Protein AF-U7QA11-F1 (afdb_monomer_lite)

Organism: NCBI:txid1348334

Radius of gyration: 17.3 Å; chains: 1; bounding box: 44×21×44 Å

Foldseek 3Di:
DDDDDDDDPDDDPVVVVVVCCQVVVLVVCCVVPVPPCVVVPVDSHPDDPDDDDDDPDPDPVVVVVVPD

Sequence (68 aa):
MFIFFFNTIGDIALSNLVNNLKSVTSRKLRQEFSDHLNSFYWKDVLWNGSYFVASCGGITISTRRQYI

InterPro domains:
  IPR002686 Transposase IS200-like [PF01797] (6-68)
  IPR036515 Transposase IS200-like superfamily [G3DSA:3.30.70.1290] (2-68)
  IPR036515 Transposase IS200-like superfamily [SSF143422] (5-68)

pLDDT: mean 75.57, std 11.76, range [49.62, 89.25]

Secondary structure (DSSP, 8-state):
--------SS---HHHHHHHHHHHHHHHHHHHSHHHHHHH--SS--S-S------------TTGGG--

Structure (mmCIF, N/CA/C/O backbone):
data_AF-U7QA11-F1
#
_entry.id   AF-U7QA11-F1
#
loop_
_atom_site.group_PDB
_atom_site.id
_atom_site.type_symbol
_atom_site.label_atom_id
_atom_site.label_alt_id
_atom_site.label_comp_id
_atom_site.label_asym_id
_atom_site.label_entity_id
_atom_site.label_seq_id
_atom_site.pdbx_PDB_ins_code
_atom_site.Cartn_x
_atom_site.Cartn_y
_atom_site.Cartn_z
_atom_site.occupancy
_atom_site.B_iso_or_equiv
_atom_site.auth_seq_id
_atom_site.auth_comp_id
_atom_site.auth_asym_id
_atom_site.auth_atom_id
_atom_site.pdbx_PDB_model_num
ATOM 1 N N . MET A 1 1 ? -9.474 7.556 -2.495 1.00 55.47 1 MET A N 1
ATOM 2 C CA . MET A 1 1 ? -8.457 7.058 -3.447 1.00 55.47 1 MET A CA 1
ATOM 3 C C . MET A 1 1 ? -7.173 7.822 -3.169 1.00 55.47 1 MET A C 1
ATOM 5 O O . MET A 1 1 ? -7.170 9.026 -3.364 1.00 55.47 1 MET A O 1
ATOM 9 N N . PHE A 1 2 ? -6.154 7.175 -2.597 1.00 70.94 2 PHE A N 1
ATOM 10 C CA . PHE A 1 2 ? -4.890 7.836 -2.245 1.00 70.94 2 PHE A CA 1
ATOM 11 C C . PHE A 1 2 ? -3.931 7.776 -3.434 1.00 70.94 2 PHE A C 1
ATOM 13 O O . PHE A 1 2 ? -3.781 6.717 -4.043 1.00 70.94 2 PHE A O 1
ATOM 20 N N . ILE A 1 3 ? -3.311 8.907 -3.763 1.00 74.44 3 ILE A N 1
ATOM 21 C CA . ILE A 1 3 ? -2.364 9.039 -4.873 1.00 74.44 3 ILE A CA 1
ATOM 22 C C . ILE A 1 3 ? -0.977 9.241 -4.266 1.00 74.44 3 ILE A C 1
ATOM 24 O O . ILE A 1 3 ? -0.786 10.145 -3.456 1.00 74.44 3 ILE A O 1
ATOM 28 N N . PHE A 1 4 ? -0.021 8.399 -4.653 1.00 76.19 4 PHE A N 1
ATOM 29 C CA . PHE A 1 4 ? 1.373 8.500 -4.231 1.00 76.19 4 PHE A CA 1
ATOM 30 C C . PHE A 1 4 ? 2.256 8.731 -5.454 1.00 76.19 4 PHE A C 1
ATOM 32 O O . PHE A 1 4 ? 2.136 8.013 -6.446 1.00 76.19 4 PHE A O 1
ATOM 39 N N . PHE A 1 5 ? 3.152 9.713 -5.369 1.00 77.81 5 PHE A N 1
ATOM 40 C CA . PHE A 1 5 ? 4.169 9.972 -6.383 1.00 77.81 5 PHE A CA 1
ATOM 41 C C . PHE A 1 5 ? 5.518 9.474 -5.871 1.00 77.81 5 PHE A C 1
ATOM 43 O O . PHE A 1 5 ? 5.954 9.858 -4.786 1.00 77.81 5 PHE A O 1
ATOM 50 N N . PHE A 1 6 ? 6.176 8.623 -6.655 1.00 75.25 6 PHE A N 1
ATOM 51 C CA . PHE A 1 6 ? 7.505 8.099 -6.354 1.00 75.25 6 PHE A CA 1
ATOM 52 C C . PHE A 1 6 ? 8.482 8.526 -7.447 1.00 75.25 6 PHE A C 1
ATOM 54 O O . PHE A 1 6 ? 8.151 8.480 -8.630 1.00 75.25 6 PHE A O 1
ATOM 61 N N . ASN A 1 7 ? 9.694 8.912 -7.050 1.00 78.12 7 ASN A N 1
ATOM 62 C CA . ASN A 1 7 ? 10.823 9.063 -7.960 1.00 78.12 7 ASN A CA 1
ATOM 63 C C . ASN A 1 7 ? 11.736 7.843 -7.790 1.00 78.12 7 ASN A C 1
ATOM 65 O O . ASN A 1 7 ? 12.197 7.570 -6.683 1.00 78.12 7 ASN A O 1
ATOM 69 N N . THR A 1 8 ? 11.951 7.082 -8.861 1.00 68.69 8 THR A N 1
ATOM 70 C CA . THR A 1 8 ? 12.747 5.848 -8.833 1.00 68.69 8 THR A CA 1
ATOM 71 C C . THR A 1 8 ? 13.909 5.974 -9.810 1.00 68.69 8 THR A C 1
ATOM 73 O O . THR A 1 8 ? 13.696 6.279 -10.980 1.00 68.69 8 THR A O 1
ATOM 76 N N . ILE A 1 9 ? 15.133 5.731 -9.340 1.00 69.12 9 ILE A N 1
ATOM 77 C CA . ILE A 1 9 ? 16.363 5.856 -10.148 1.00 69.12 9 ILE A CA 1
ATOM 78 C C . ILE A 1 9 ? 16.715 4.526 -10.859 1.00 69.12 9 ILE A C 1
ATOM 80 O O . ILE A 1 9 ? 17.606 4.488 -11.700 1.00 69.12 9 ILE A O 1
ATOM 84 N N . GLY A 1 10 ? 15.989 3.433 -10.586 1.00 68.50 10 GLY A N 1
ATOM 85 C CA . GLY A 1 10 ? 16.226 2.119 -11.195 1.00 68.50 10 GLY A CA 1
ATOM 86 C C . GLY A 1 10 ? 14.989 1.220 -11.213 1.00 68.50 10 GLY A C 1
ATOM 87 O O . GLY A 1 10 ? 13.909 1.637 -10.787 1.00 68.50 10 GLY A O 1
ATOM 88 N N . ASP A 1 11 ? 15.163 -0.011 -11.701 1.00 66.19 11 ASP A 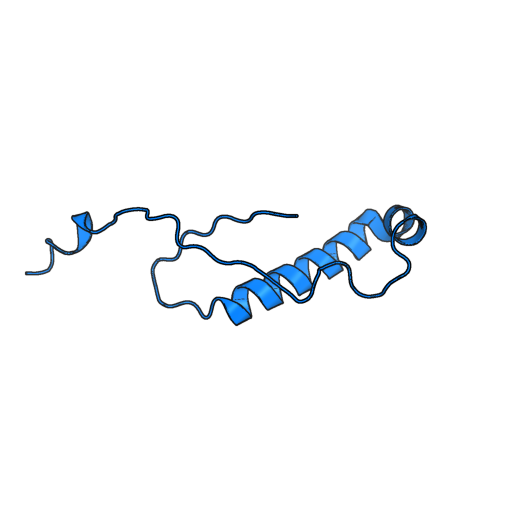N 1
ATOM 89 C CA . ASP A 1 11 ? 14.104 -1.023 -11.759 1.00 66.19 11 ASP A CA 1
ATOM 90 C C . ASP A 1 11 ? 13.711 -1.474 -10.352 1.00 66.19 11 ASP A C 1
ATOM 92 O O . ASP A 1 11 ? 14.374 -2.283 -9.702 1.00 66.19 11 ASP A O 1
ATOM 96 N N . ILE A 1 12 ? 12.602 -0.924 -9.868 1.00 78.00 12 ILE A N 1
ATOM 97 C CA . ILE A 1 12 ? 11.974 -1.334 -8.619 1.00 78.00 12 ILE A CA 1
ATOM 98 C C . ILE A 1 12 ? 10.774 -2.205 -8.965 1.00 78.00 12 ILE A C 1
ATOM 100 O O . ILE A 1 12 ? 9.940 -1.847 -9.797 1.00 78.00 12 ILE A O 1
ATOM 104 N N . ALA A 1 13 ? 10.63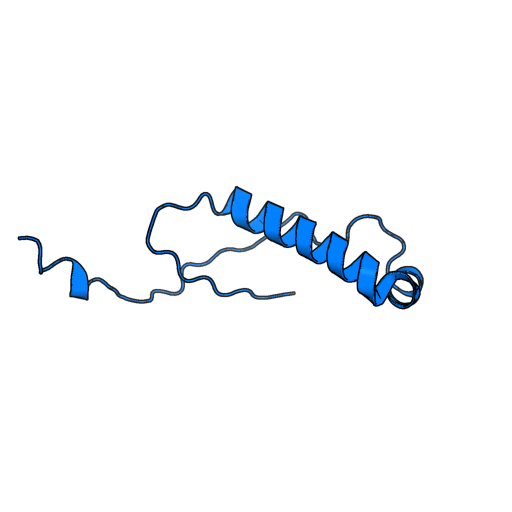5 -3.329 -8.263 1.00 85.31 13 ALA A N 1
ATOM 105 C CA . ALA A 1 13 ? 9.417 -4.125 -8.305 1.00 85.31 13 ALA A CA 1
ATOM 106 C C . ALA A 1 13 ? 8.245 -3.316 -7.713 1.00 85.31 13 ALA A C 1
ATOM 108 O O . ALA A 1 13 ? 8.018 -3.306 -6.500 1.00 85.31 13 ALA A O 1
ATOM 109 N N . LEU A 1 14 ? 7.498 -2.623 -8.579 1.00 82.12 14 LEU A N 1
ATOM 110 C CA . LEU A 1 14 ? 6.365 -1.763 -8.211 1.00 82.12 14 LEU A CA 1
ATOM 111 C C . LEU A 1 14 ? 5.300 -2.511 -7.402 1.00 82.12 14 LEU A C 1
ATOM 113 O O . LEU A 1 14 ? 4.729 -1.950 -6.471 1.00 82.12 14 LEU A O 1
ATOM 117 N N . SER A 1 15 ? 5.072 -3.789 -7.707 1.00 83.94 15 SER A N 1
ATOM 118 C CA . SER A 1 15 ? 4.178 -4.663 -6.940 1.00 83.94 15 SER A CA 1
ATOM 119 C C . SER A 1 15 ? 4.598 -4.758 -5.471 1.00 83.94 15 SER A C 1
ATOM 121 O O . SER A 1 15 ? 3.778 -4.558 -4.576 1.00 83.94 15 SER A O 1
ATOM 123 N N . ASN A 1 16 ? 5.887 -4.987 -5.210 1.00 85.62 16 ASN A N 1
ATOM 124 C CA . ASN A 1 16 ? 6.431 -5.080 -3.857 1.00 85.62 16 ASN A CA 1
ATOM 125 C C . ASN A 1 16 ? 6.369 -3.735 -3.132 1.00 85.62 16 ASN A C 1
ATOM 127 O O . ASN A 1 16 ? 6.043 -3.702 -1.944 1.00 85.62 16 ASN A O 1
ATOM 131 N N . LEU A 1 17 ? 6.645 -2.629 -3.829 1.00 85.81 17 LEU A N 1
ATOM 132 C CA . LEU A 1 17 ? 6.540 -1.288 -3.253 1.00 85.81 17 LEU A CA 1
ATOM 133 C C . LEU A 1 17 ? 5.100 -0.987 -2.827 1.00 85.81 17 LEU A C 1
ATOM 135 O O . LEU A 1 17 ? 4.865 -0.608 -1.681 1.00 85.81 17 LEU A O 1
ATOM 139 N N . VAL A 1 18 ? 4.131 -1.207 -3.718 1.00 86.50 18 VAL A N 1
ATOM 140 C CA . VAL A 1 18 ? 2.713 -0.953 -3.436 1.00 86.50 18 VAL A CA 1
ATOM 141 C C . VAL A 1 18 ? 2.201 -1.864 -2.319 1.00 86.50 18 VAL A C 1
ATOM 143 O O . VAL A 1 18 ? 1.505 -1.388 -1.422 1.00 86.50 18 VAL A O 1
ATOM 146 N N . ASN A 1 19 ? 2.572 -3.147 -2.319 1.00 87.38 19 ASN A N 1
ATOM 147 C CA . ASN A 1 19 ? 2.176 -4.090 -1.268 1.00 87.38 19 ASN A CA 1
ATOM 148 C C . ASN A 1 19 ? 2.734 -3.697 0.104 1.00 87.38 19 ASN A C 1
ATOM 150 O O . ASN A 1 19 ? 1.999 -3.719 1.097 1.00 87.38 19 ASN A O 1
ATOM 154 N N . ASN A 1 20 ? 4.004 -3.286 0.163 1.00 88.56 20 ASN A N 1
ATOM 155 C CA . ASN A 1 20 ? 4.606 -2.782 1.395 1.00 88.56 20 ASN A CA 1
ATOM 156 C C . ASN A 1 20 ? 3.933 -1.492 1.850 1.00 88.56 20 ASN A C 1
ATOM 158 O O . ASN A 1 20 ? 3.569 -1.374 3.017 1.00 88.56 20 ASN A O 1
ATOM 162 N N . LEU A 1 21 ? 3.703 -0.549 0.934 1.00 88.62 21 LEU A N 1
ATOM 163 C CA . LEU A 1 21 ? 3.064 0.719 1.256 1.00 88.62 21 LEU A CA 1
ATOM 164 C C . LEU A 1 21 ? 1.666 0.495 1.834 1.00 88.62 21 LEU A C 1
ATOM 166 O O . LEU A 1 21 ? 1.365 1.008 2.909 1.00 88.62 21 LEU A O 1
ATOM 170 N N . LYS A 1 22 ? 0.835 -0.323 1.177 1.00 87.50 22 LYS A N 1
ATOM 171 C CA . LYS A 1 22 ? -0.507 -0.677 1.662 1.00 87.50 22 LYS A CA 1
ATOM 172 C C . LYS A 1 22 ? -0.441 -1.341 3.039 1.00 87.50 22 LYS A C 1
ATOM 174 O O . LYS A 1 22 ? -1.192 -0.962 3.932 1.00 87.50 22 LYS A O 1
ATOM 179 N N . SER A 1 23 ? 0.481 -2.280 3.243 1.00 87.94 23 SER A N 1
ATOM 180 C CA . SER A 1 23 ? 0.624 -2.998 4.519 1.00 87.94 23 SER A CA 1
ATOM 181 C C . SER A 1 23 ? 1.080 -2.085 5.659 1.00 87.94 23 SER A C 1
ATOM 183 O O . SER A 1 23 ? 0.459 -2.058 6.723 1.00 87.94 23 SER A O 1
ATOM 185 N N . VAL A 1 24 ? 2.129 -1.289 5.435 1.00 89.25 24 VAL A N 1
ATOM 186 C CA . VAL A 1 24 ? 2.701 -0.390 6.447 1.00 89.25 24 VAL A CA 1
ATOM 187 C C . VAL A 1 24 ? 1.731 0.734 6.788 1.00 89.25 24 VAL A C 1
ATOM 189 O O . VAL A 1 24 ? 1.508 1.000 7.966 1.00 89.25 24 VAL A O 1
ATOM 192 N N . THR A 1 25 ? 1.118 1.367 5.786 1.00 88.06 25 THR A N 1
ATOM 193 C CA . THR A 1 25 ? 0.133 2.435 6.027 1.00 88.06 25 THR A CA 1
ATOM 194 C C . THR A 1 25 ? -1.104 1.897 6.736 1.00 88.06 25 THR A C 1
ATOM 196 O O . THR A 1 25 ? -1.570 2.520 7.681 1.00 88.06 25 THR A O 1
ATOM 199 N N . SER A 1 26 ? -1.588 0.709 6.359 1.00 86.62 26 SER A N 1
ATOM 200 C CA . SER A 1 26 ? -2.702 0.034 7.033 1.00 86.62 26 SER A CA 1
ATOM 201 C C . SER A 1 26 ? -2.401 -0.216 8.514 1.00 86.62 26 SER A C 1
ATOM 203 O O . SER A 1 26 ? -3.222 0.081 9.382 1.00 86.62 26 SER A O 1
ATOM 205 N N . ARG A 1 27 ? -1.198 -0.719 8.818 1.00 87.00 27 ARG A N 1
ATOM 206 C CA . ARG A 1 27 ? -0.768 -0.972 10.197 1.00 87.00 27 ARG A CA 1
ATOM 207 C C . ARG A 1 27 ? -0.620 0.320 10.998 1.00 87.00 27 ARG A C 1
ATOM 209 O O . ARG A 1 27 ? -1.142 0.388 12.103 1.00 87.00 27 ARG A O 1
ATOM 216 N N . LYS A 1 28 ? 0.058 1.331 10.446 1.00 88.69 28 LYS A N 1
ATOM 217 C CA . LYS A 1 28 ? 0.265 2.620 11.124 1.00 88.69 28 LYS A CA 1
ATOM 218 C C . LYS A 1 28 ? -1.050 3.335 11.406 1.00 88.69 28 LYS A C 1
ATOM 220 O O . LYS A 1 28 ? -1.274 3.754 12.532 1.00 88.69 28 LYS A O 1
ATOM 225 N N . LEU A 1 29 ? -1.948 3.392 10.421 1.00 86.88 29 LEU A N 1
ATOM 226 C CA . LEU A 1 29 ? -3.265 4.005 10.590 1.00 86.88 29 LEU A CA 1
ATOM 227 C C . LEU A 1 29 ? -4.067 3.323 11.699 1.00 86.88 29 LEU A C 1
ATOM 229 O O . LEU A 1 29 ? -4.663 4.008 12.520 1.00 86.88 29 LEU A O 1
ATOM 233 N N . ARG A 1 30 ? -4.032 1.987 11.782 1.00 84.88 30 ARG A N 1
ATOM 234 C CA . ARG A 1 30 ? -4.669 1.269 12.894 1.00 84.88 30 ARG A CA 1
ATOM 235 C C . 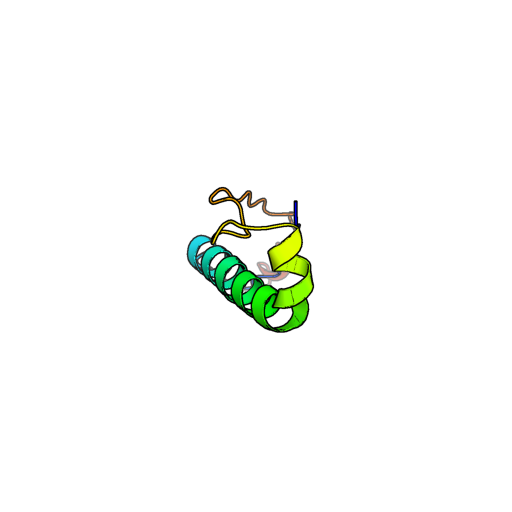ARG A 1 30 ? -3.994 1.493 14.239 1.00 84.88 30 ARG A C 1
ATOM 237 O O . ARG A 1 30 ? -4.679 1.416 15.240 1.00 84.88 30 ARG A O 1
ATOM 244 N N . GLN A 1 31 ? -2.687 1.732 14.284 1.00 87.56 31 GLN A N 1
ATOM 245 C CA . GLN A 1 31 ? -1.989 2.013 15.541 1.00 87.56 31 GLN A C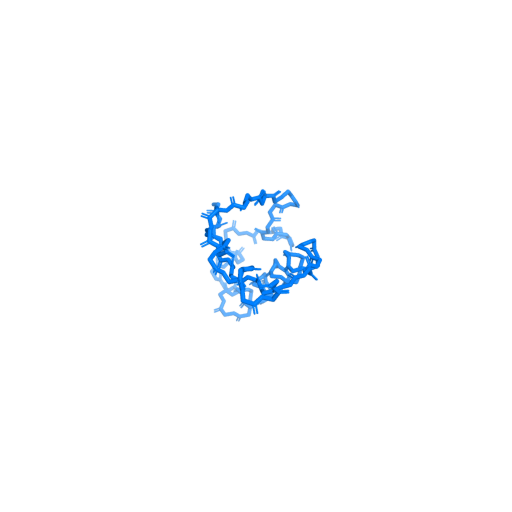A 1
ATOM 246 C C . GLN A 1 31 ? -2.267 3.428 16.055 1.00 87.56 31 GLN A C 1
ATOM 248 O O . GLN A 1 31 ? -2.442 3.607 17.253 1.00 87.56 31 GLN A O 1
ATOM 253 N N . GLU A 1 32 ? -2.306 4.420 15.166 1.00 88.88 32 GLU A N 1
ATOM 254 C CA . GLU A 1 32 ? -2.482 5.829 15.543 1.00 88.88 32 GLU A CA 1
ATOM 255 C C . GLU A 1 32 ? -3.958 6.233 15.671 1.00 88.88 32 GLU A C 1
ATOM 257 O O . GLU A 1 32 ? -4.290 7.116 16.456 1.00 88.88 32 GLU A O 1
ATOM 262 N N . PHE A 1 33 ? -4.853 5.582 14.922 1.00 86.69 33 PHE A N 1
ATOM 263 C CA . PHE A 1 33 ? -6.267 5.955 14.823 1.00 86.69 33 PHE A CA 1
ATOM 264 C C . PHE A 1 33 ? -7.217 4.766 15.039 1.00 86.69 33 PHE A C 1
ATOM 266 O O . PHE A 1 33 ? -8.318 4.771 14.484 1.00 86.69 33 PHE A O 1
ATOM 273 N N . SER A 1 34 ? -6.825 3.746 15.820 1.00 81.50 34 SER A N 1
ATOM 274 C CA . SER A 1 34 ? -7.644 2.545 16.098 1.00 81.50 34 SER A CA 1
ATOM 275 C C . SER A 1 34 ? -9.078 2.885 16.485 1.00 81.50 34 SER A C 1
ATOM 277 O O . SER A 1 34 ? -10.022 2.318 15.941 1.00 81.50 34 SER A O 1
ATOM 279 N N . ASP A 1 35 ? -9.236 3.834 17.402 1.00 83.19 35 ASP A N 1
ATOM 280 C CA . ASP A 1 35 ? -10.513 4.111 18.060 1.00 83.19 35 ASP A CA 1
ATOM 281 C C . ASP A 1 35 ? -11.494 4.779 17.095 1.00 83.19 35 ASP A C 1
ATOM 283 O O . ASP A 1 35 ? -12.688 4.486 17.092 1.00 83.19 35 ASP A O 1
ATOM 287 N N . HIS A 1 36 ? -10.971 5.630 16.210 1.00 83.31 36 HIS A N 1
ATOM 288 C CA . HIS A 1 36 ? -11.757 6.269 15.164 1.00 83.31 36 HIS A CA 1
ATOM 289 C C . HIS A 1 36 ? -12.035 5.299 14.011 1.00 83.31 36 HIS A C 1
ATOM 291 O O . HIS A 1 36 ? -13.167 5.193 13.544 1.00 83.31 36 HIS A O 1
ATOM 297 N N . LEU A 1 37 ? -11.023 4.545 13.569 1.00 80.88 37 LEU A N 1
ATOM 298 C CA . LEU A 1 37 ? -11.158 3.617 12.449 1.00 80.88 37 LEU A CA 1
ATOM 299 C C . LEU A 1 37 ? -12.086 2.448 12.766 1.00 80.88 37 LEU A C 1
ATOM 301 O O . LEU A 1 37 ? -12.841 2.070 11.882 1.00 80.88 37 LEU A O 1
ATOM 305 N N . ASN A 1 38 ? -12.109 1.928 13.993 1.00 78.56 38 ASN A N 1
ATOM 306 C CA . ASN A 1 38 ? -13.028 0.850 14.375 1.00 78.56 38 ASN A CA 1
ATOM 307 C C . ASN A 1 38 ? -14.507 1.259 14.271 1.00 78.56 38 ASN A C 1
ATOM 309 O O . ASN A 1 38 ? -15.362 0.405 14.052 1.00 78.56 38 ASN A O 1
ATOM 313 N N . SER A 1 39 ? -14.810 2.556 14.388 1.00 80.19 39 SER A N 1
ATOM 314 C CA . SER A 1 39 ? -16.173 3.081 14.240 1.00 80.19 39 SER A CA 1
ATOM 315 C C . SER A 1 39 ? -16.643 3.097 12.777 1.00 80.19 39 SER A C 1
ATOM 317 O O . SER A 1 39 ? -17.808 2.833 12.488 1.00 80.19 39 SER A O 1
ATOM 319 N N . PHE A 1 40 ? -15.734 3.366 11.831 1.00 79.12 40 PHE A N 1
ATOM 320 C CA . PHE A 1 40 ? -16.068 3.516 10.404 1.00 79.12 40 PHE A CA 1
ATOM 321 C C . PHE A 1 40 ? -15.697 2.305 9.538 1.00 79.12 40 PHE A C 1
ATOM 323 O O . PHE A 1 40 ? -16.322 2.062 8.507 1.00 79.12 40 PHE A O 1
ATOM 330 N N . TYR A 1 41 ? -14.674 1.553 9.933 1.00 74.81 41 TYR A N 1
ATOM 331 C CA . TYR A 1 41 ? -14.101 0.421 9.212 1.00 74.81 41 TYR A CA 1
ATOM 332 C C . TYR A 1 41 ? -14.072 -0.811 10.120 1.00 74.81 41 TYR A C 1
ATOM 334 O O . TYR A 1 41 ? -13.149 -1.011 10.902 1.00 74.81 41 TYR A O 1
ATOM 342 N N . TRP A 1 42 ? -15.062 -1.689 9.951 1.00 71.94 42 TRP A N 1
ATOM 343 C CA . TRP A 1 42 ? -15.139 -2.979 10.652 1.00 71.94 42 TRP A CA 1
ATOM 344 C C . TRP A 1 42 ? -14.409 -4.123 9.926 1.00 71.94 42 TRP A C 1
ATOM 346 O O . TRP A 1 42 ? -14.349 -5.241 10.427 1.00 71.94 42 TRP A O 1
ATOM 356 N N . LYS A 1 43 ? -13.903 -3.883 8.708 1.00 74.69 43 LYS A N 1
ATOM 357 C CA . LYS A 1 43 ? -13.170 -4.882 7.916 1.00 74.69 43 LYS A CA 1
ATOM 358 C C . LYS A 1 43 ? -11.668 -4.818 8.189 1.00 74.69 43 LYS A C 1
ATOM 360 O O . LYS A 1 43 ? -11.070 -3.743 8.261 1.00 74.69 43 LYS A O 1
ATOM 365 N N . ASP A 1 44 ? -11.031 -5.987 8.170 1.00 70.38 44 ASP A N 1
ATOM 366 C CA . ASP A 1 44 ? -9.576 -6.133 8.325 1.00 70.38 44 ASP A CA 1
ATOM 367 C C . ASP A 1 44 ? -8.763 -5.538 7.163 1.00 70.38 44 ASP A C 1
ATOM 369 O O . ASP A 1 44 ? -7.550 -5.340 7.267 1.00 70.38 44 ASP A O 1
ATOM 373 N N . VAL A 1 45 ? -9.416 -5.121 6.077 1.00 72.00 45 VAL A N 1
ATOM 374 C CA . VAL A 1 45 ? -8.756 -4.554 4.899 1.00 72.00 45 VAL A CA 1
ATOM 375 C C . VAL A 1 45 ? -9.082 -3.064 4.762 1.00 72.00 45 VAL A C 1
ATOM 377 O O . VAL A 1 45 ? -10.223 -2.699 4.497 1.00 72.00 45 VAL A O 1
ATOM 380 N N . LEU A 1 46 ? -8.066 -2.205 4.921 1.00 79.88 46 LEU A N 1
ATOM 381 C CA . LEU A 1 46 ? -8.187 -0.748 4.727 1.00 79.88 46 LEU A CA 1
ATOM 382 C C . LEU A 1 46 ? -8.086 -0.331 3.255 1.00 79.88 46 LEU A C 1
ATOM 384 O O . LEU A 1 46 ? -8.648 0.678 2.842 1.00 79.88 46 LEU A O 1
ATOM 388 N N . TRP A 1 47 ? -7.351 -1.099 2.455 1.00 81.75 47 TRP A N 1
ATOM 389 C CA . TRP A 1 47 ? -7.043 -0.762 1.069 1.00 81.75 47 TRP A CA 1
ATOM 390 C C . TRP A 1 47 ? -7.751 -1.708 0.110 1.00 81.75 47 TRP A C 1
ATOM 392 O O . TRP A 1 47 ? -7.798 -2.911 0.343 1.00 81.75 47 TRP A O 1
ATOM 402 N N . ASN A 1 48 ? -8.234 -1.196 -1.023 1.00 78.38 48 ASN A N 1
ATOM 403 C CA . ASN A 1 48 ? -8.666 -2.074 -2.108 1.00 78.38 48 ASN A CA 1
ATOM 404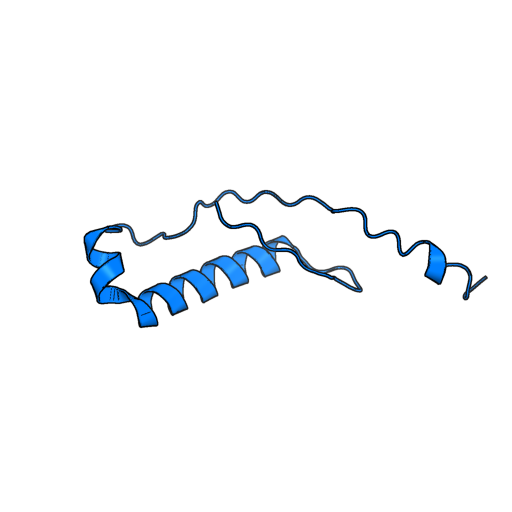 C C . ASN A 1 48 ? -7.463 -2.894 -2.621 1.00 78.38 48 ASN A C 1
ATOM 406 O O . ASN A 1 48 ? -6.336 -2.387 -2.669 1.00 78.38 48 ASN A O 1
ATOM 410 N N . GLY A 1 49 ? -7.687 -4.155 -2.997 1.00 76.75 49 GLY A N 1
ATOM 411 C CA . GLY A 1 49 ? -6.658 -5.025 -3.571 1.00 76.75 49 GLY A CA 1
ATOM 412 C C . GLY A 1 49 ? -6.101 -4.465 -4.880 1.00 76.75 49 GLY A C 1
ATOM 413 O O . GLY A 1 49 ? -4.897 -4.537 -5.123 1.00 76.75 49 GLY A O 1
ATOM 414 N N . SER A 1 50 ? -6.943 -3.791 -5.666 1.00 82.19 50 SER A N 1
ATOM 415 C CA . SER A 1 50 ? -6.515 -3.118 -6.890 1.00 82.19 50 SER A CA 1
ATOM 416 C C . SER A 1 50 ? -5.637 -1.896 -6.609 1.00 82.19 50 SER A C 1
ATOM 418 O O . SER A 1 50 ? -5.719 -1.230 -5.571 1.00 82.19 50 SER A O 1
ATOM 420 N N . TYR A 1 51 ? -4.728 -1.617 -7.531 1.00 83.06 51 TYR A N 1
ATOM 421 C CA . TYR A 1 51 ? -3.929 -0.402 -7.553 1.00 83.06 51 TYR A CA 1
ATOM 422 C C . TYR A 1 51 ? -3.698 -0.004 -9.007 1.00 83.06 51 TYR A C 1
ATOM 424 O O . TYR A 1 51 ? -3.643 -0.858 -9.888 1.00 83.06 51 TYR A O 1
ATOM 432 N N . PHE A 1 52 ? -3.590 1.296 -9.248 1.00 81.38 52 PHE A N 1
ATOM 433 C CA . PHE A 1 52 ? -3.276 1.846 -10.557 1.00 81.38 52 PHE A CA 1
ATOM 434 C C . PHE A 1 52 ? -1.899 2.497 -10.480 1.00 81.38 52 PHE A C 1
ATOM 436 O O . PHE A 1 52 ? -1.637 3.270 -9.558 1.00 81.38 52 PHE A O 1
ATOM 443 N N . VAL A 1 53 ? -1.023 2.163 -11.426 1.00 79.12 53 VAL A N 1
ATOM 444 C CA . VAL A 1 53 ? 0.294 2.790 -11.564 1.00 79.12 53 VAL A CA 1
ATOM 445 C C . VAL A 1 53 ? 0.374 3.387 -12.953 1.00 79.12 53 VAL A C 1
ATOM 447 O O . VAL A 1 53 ? 0.152 2.694 -13.942 1.00 79.12 53 VAL A O 1
ATOM 450 N N . ALA A 1 54 ? 0.720 4.665 -13.014 1.00 78.94 54 ALA A N 1
ATOM 451 C CA . ALA A 1 54 ? 1.046 5.345 -14.251 1.00 78.94 54 ALA A CA 1
ATOM 452 C C . ALA A 1 54 ? 2.421 5.990 -14.104 1.00 78.94 54 ALA A C 1
ATOM 454 O O . ALA A 1 54 ? 2.728 6.596 -13.076 1.00 78.94 54 ALA A O 1
ATOM 455 N N . SER A 1 55 ? 3.248 5.874 -15.139 1.00 78.00 55 SER A N 1
ATOM 456 C CA . SER A 1 55 ? 4.474 6.654 -15.234 1.00 78.00 55 SER A CA 1
ATOM 457 C C . SER A 1 55 ? 4.106 8.085 -15.619 1.00 78.00 55 SER A C 1
ATOM 459 O O . SER A 1 55 ? 3.754 8.357 -16.767 1.00 78.00 55 SER A O 1
ATOM 461 N N . CYS A 1 56 ? 4.189 9.015 -14.674 1.00 72.88 56 CYS A N 1
ATOM 462 C CA . CYS A 1 56 ? 4.202 10.433 -15.010 1.00 72.88 56 CYS A CA 1
ATOM 463 C C . CYS A 1 56 ? 5.586 10.728 -15.592 1.00 72.88 56 CYS A C 1
ATOM 465 O O . CYS A 1 56 ? 6.578 10.662 -14.871 1.00 72.88 56 CYS A O 1
ATOM 467 N N . GLY A 1 57 ? 5.664 10.946 -16.906 1.00 60.47 57 GLY A N 1
ATOM 468 C CA . GLY A 1 57 ? 6.920 11.118 -17.634 1.00 60.47 57 GLY A CA 1
ATOM 469 C C .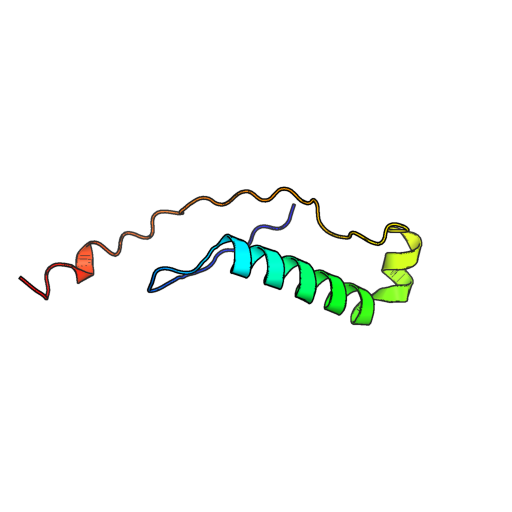 GLY A 1 57 ? 7.728 12.322 -17.148 1.00 60.47 57 GLY A C 1
ATOM 470 O O . GLY A 1 57 ? 7.637 13.403 -17.716 1.00 60.47 57 GLY A O 1
ATOM 471 N N . GLY A 1 58 ? 8.551 12.127 -16.120 1.00 60.03 58 GLY A N 1
ATOM 472 C CA . GLY A 1 58 ? 9.684 12.985 -15.806 1.00 60.03 58 GLY A CA 1
ATOM 473 C C . GLY A 1 58 ? 10.811 12.621 -16.759 1.00 60.03 58 GLY A C 1
ATOM 474 O O . GLY A 1 58 ? 11.575 11.697 -16.497 1.00 60.03 58 GLY A O 1
ATOM 475 N N . ILE A 1 59 ? 10.855 13.286 -17.912 1.00 49.62 59 ILE A N 1
ATOM 476 C CA . ILE A 1 59 ? 11.933 13.161 -18.891 1.00 49.62 59 ILE A CA 1
ATOM 477 C C . ILE A 1 59 ? 13.269 13.426 -18.188 1.00 49.62 59 ILE A C 1
ATOM 479 O O . ILE A 1 59 ? 13.664 14.567 -17.975 1.00 49.62 59 ILE A O 1
ATOM 483 N N . THR A 1 60 ? 14.000 12.355 -17.898 1.00 54.28 60 THR A N 1
ATOM 484 C CA . THR A 1 60 ? 15.455 12.385 -17.721 1.00 54.28 60 THR A CA 1
ATOM 485 C C . THR A 1 60 ? 16.110 11.681 -18.909 1.00 54.28 60 THR A C 1
ATOM 487 O O . THR A 1 60 ? 16.998 10.847 -18.776 1.00 54.28 60 THR A O 1
ATOM 490 N N . ILE A 1 61 ? 15.651 12.002 -20.123 1.00 53.84 61 ILE A N 1
ATOM 491 C CA . ILE A 1 61 ? 16.382 11.659 -21.356 1.00 53.84 61 ILE A CA 1
ATOM 492 C C . ILE A 1 61 ? 17.662 12.522 -21.446 1.00 53.84 61 ILE A C 1
ATOM 494 O O . ILE A 1 61 ? 18.621 12.147 -22.117 1.00 53.84 61 ILE A O 1
ATOM 498 N N . SER A 1 62 ? 17.724 13.640 -20.710 1.00 51.88 62 SER A N 1
ATOM 499 C CA . SER A 1 62 ? 18.870 14.556 -20.647 1.00 51.88 62 SER A CA 1
ATOM 500 C C . SER A 1 62 ? 20.151 13.933 -20.071 1.00 51.88 62 SER A C 1
ATOM 502 O O . SER A 1 62 ? 21.234 14.335 -20.485 1.00 51.88 62 SER A O 1
ATOM 504 N N . THR A 1 63 ? 20.073 12.920 -19.200 1.00 53.88 63 THR A N 1
ATOM 505 C CA . THR A 1 63 ? 21.268 12.287 -18.590 1.00 53.88 63 THR A CA 1
ATOM 506 C C . THR A 1 63 ? 21.816 11.107 -19.403 1.00 53.88 63 THR A C 1
ATOM 508 O O . THR A 1 63 ? 22.916 10.631 -19.138 1.00 53.88 63 THR A O 1
ATOM 511 N N . ARG A 1 64 ? 21.111 10.640 -20.446 1.00 53.22 64 ARG A N 1
ATOM 512 C CA . ARG A 1 64 ? 21.582 9.497 -21.256 1.00 53.22 64 ARG A CA 1
ATOM 513 C C . ARG A 1 64 ? 22.676 9.875 -22.272 1.00 53.22 64 ARG A C 1
ATOM 515 O O . ARG A 1 64 ? 23.359 8.995 -22.776 1.00 53.22 64 ARG A O 1
ATOM 522 N N . ARG A 1 65 ? 22.871 11.171 -22.556 1.00 51.72 65 ARG A N 1
ATOM 523 C CA . ARG A 1 65 ? 23.889 11.685 -23.500 1.00 51.72 65 ARG A CA 1
ATOM 524 C C . ARG A 1 65 ? 25.268 11.971 -22.885 1.00 51.72 65 ARG A C 1
ATOM 526 O O . ARG A 1 65 ? 26.108 12.525 -23.575 1.00 51.72 65 ARG A O 1
ATOM 533 N N . GLN A 1 66 ? 25.515 11.626 -21.620 1.00 55.75 66 GLN A N 1
ATOM 534 C CA . GLN A 1 66 ? 26.852 11.755 -21.010 1.00 55.75 66 GLN A CA 1
ATOM 535 C C . GLN A 1 66 ? 27.677 10.457 -21.050 1.00 55.75 66 GLN A C 1
ATOM 537 O O . GLN A 1 66 ? 28.780 10.428 -20.518 1.00 55.75 66 GLN A O 1
ATOM 542 N N . TYR A 1 67 ? 27.162 9.400 -21.686 1.00 52.69 67 TYR A N 1
ATOM 543 C CA . TYR A 1 67 ? 27.824 8.091 -21.769 1.00 52.69 67 TYR A CA 1
ATOM 544 C C . TYR A 1 67 ? 27.937 7.536 -23.201 1.00 52.69 67 TYR A C 1
ATOM 546 O O . TYR A 1 67 ? 28.148 6.337 -23.371 1.00 52.69 67 TYR A O 1
ATOM 554 N N . ILE A 1 68 ? 27.804 8.390 -24.222 1.00 55.78 68 ILE A N 1
ATOM 555 C CA . ILE A 1 68 ? 28.219 8.081 -25.601 1.00 55.78 68 ILE A CA 1
ATOM 556 C C . ILE A 1 68 ? 29.241 9.126 -26.019 1.00 55.78 68 ILE A C 1
ATOM 558 O O . ILE A 1 68 ? 28.931 10.321 -25.808 1.00 55.78 68 ILE A O 1
#